Protein AF-A0A9P4GVZ2-F1 (afdb_monomer)

Mean predicted aligned error: 2.83 Å

Nearest PDB structures (foldseek):
  1qhh-assembly1_B  TM=4.709E-01  e=4.736E+00  Geobacillus stearothermophilus

Organism: NCBI:txid210430

Solvent-accessible surface area (backbone atoms only — not comparable to full-atom values): 4183 Å² total; per-residue (Å²): 137,94,79,84,84,85,84,78,82,78,92,42,23,59,56,53,19,51,52,52,52,48,54,28,57,80,65,72,39,61,93,68,68,80,80,88,88,79,77,98,50,80,46,53,61,40,19,40,55,42,35,31,55,54,35,46,76,71,75,36,93,58,73,75,123

Sequence (65 aa):
LLDFVPMRGSHTGESMAREVLKVLSDTAIKPRLLAITCDNASNNTTVTRSLETLLQSETIEWDAR

Radius of gyration: 11.34 Å; Cα contacts (8 Å, |Δi|>4): 54; chains: 1; bounding box: 27×26×29 Å

Foldseek 3Di:
DQDDDDDDDDPALLSVLVVVVVSCVVVVNLLVDDADDDDPDPRPVVNLVNNCVVCVVVVRHDDHD

Secondary structure (DSSP, 8-state):
--------S---HHHHHHHHHHHHHHTT-GGG-------S-HHHHHHHHHHHHHHHHTT------

pLDDT: mean 94.11, std 4.12, range [78.06, 97.94]

Structure (mmCIF, N/CA/C/O backbone):
data_AF-A0A9P4GVZ2-F1
#
_entry.id   AF-A0A9P4GVZ2-F1
#
loop_
_atom_site.group_PDB
_atom_site.id
_atom_site.type_symbol
_atom_site.label_atom_id
_atom_site.label_alt_id
_atom_site.label_comp_id
_atom_site.label_asym_id
_atom_site.label_entity_id
_atom_site.label_seq_id
_atom_site.pdbx_PDB_ins_code
_atom_site.Cartn_x
_atom_site.Cartn_y
_atom_site.Cartn_z
_atom_site.occupancy
_atom_site.B_iso_or_equiv
_atom_site.auth_seq_id
_atom_site.auth_comp_id
_atom_site.auth_asym_id
_atom_site.auth_atom_id
_atom_site.pdbx_PDB_model_num
ATOM 1 N N . LEU A 1 1 ? -4.937 -17.718 -0.248 1.00 86.62 1 LEU A N 1
ATOM 2 C CA . LEU A 1 1 ? -4.959 -16.883 -1.468 1.00 86.62 1 LEU A CA 1
ATOM 3 C C . LEU A 1 1 ? -6.258 -16.089 -1.448 1.00 86.62 1 LEU A C 1
ATOM 5 O O . LEU A 1 1 ? -7.281 -16.7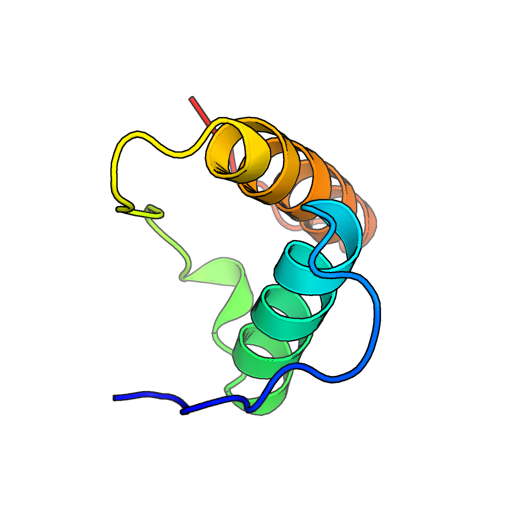20 -1.224 1.00 86.62 1 LEU A O 1
ATOM 9 N N . LEU A 1 2 ? -6.207 -14.758 -1.576 1.00 93.88 2 LEU A N 1
ATOM 10 C CA . LEU A 1 2 ? -7.412 -13.909 -1.588 1.00 93.88 2 LEU A CA 1
ATOM 11 C C . LEU A 1 2 ? -7.949 -13.704 -3.006 1.00 93.88 2 LEU A C 1
ATOM 13 O O . LEU A 1 2 ? -9.146 -13.834 -3.216 1.00 93.88 2 LEU A O 1
ATOM 17 N N . ASP A 1 3 ? -7.061 -13.434 -3.964 1.00 94.94 3 ASP A N 1
ATOM 18 C CA . ASP A 1 3 ? -7.407 -13.267 -5.376 1.00 94.94 3 ASP A CA 1
ATOM 19 C C . ASP A 1 3 ? -6.170 -13.513 -6.264 1.00 94.94 3 ASP A C 1
ATOM 21 O O . ASP A 1 3 ? -5.035 -13.501 -5.776 1.00 94.94 3 ASP A O 1
ATOM 25 N N . PHE A 1 4 ? -6.392 -13.724 -7.560 1.00 95.06 4 PHE A N 1
ATOM 26 C CA . PHE A 1 4 ? -5.380 -13.699 -8.613 1.00 95.06 4 PHE A CA 1
ATOM 27 C C . PHE A 1 4 ? -5.886 -12.817 -9.760 1.00 95.06 4 PHE A C 1
ATOM 29 O O . PHE A 1 4 ? -6.666 -13.254 -10.606 1.00 95.06 4 PHE A O 1
ATOM 36 N N . VAL A 1 5 ? -5.439 -11.561 -9.782 1.00 92.00 5 VAL A N 1
ATOM 37 C CA . VAL A 1 5 ? -5.979 -10.535 -10.683 1.00 92.00 5 VAL A CA 1
ATOM 38 C C . VAL A 1 5 ? -5.146 -10.446 -11.970 1.00 92.00 5 VAL A C 1
ATOM 40 O O . VAL A 1 5 ? -3.992 -10.010 -11.919 1.00 92.00 5 VAL A O 1
ATOM 43 N N . PRO A 1 6 ? -5.691 -10.810 -13.149 1.00 91.25 6 PRO A N 1
ATOM 44 C CA . PRO A 1 6 ? -5.004 -10.601 -14.416 1.00 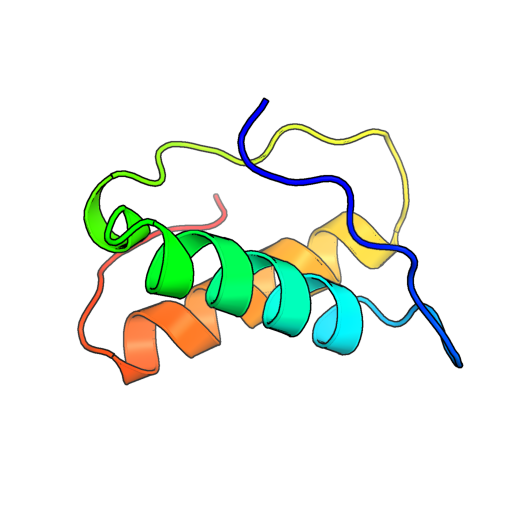91.25 6 PRO A CA 1
ATOM 45 C C . PRO A 1 6 ? -5.049 -9.119 -14.795 1.00 91.25 6 PRO A C 1
ATOM 47 O O . PRO A 1 6 ? -6.087 -8.588 -15.196 1.00 91.25 6 PRO A O 1
ATOM 50 N N . MET A 1 7 ? -3.908 -8.446 -14.706 1.00 88.06 7 MET A N 1
ATOM 51 C CA . MET A 1 7 ? -3.816 -7.039 -15.078 1.00 88.06 7 MET A CA 1
ATOM 52 C C . MET A 1 7 ? -3.869 -6.837 -16.593 1.00 88.06 7 MET A C 1
ATOM 54 O O . MET A 1 7 ? -3.186 -7.525 -17.351 1.00 88.06 7 MET A O 1
ATOM 58 N N . ARG A 1 8 ? -4.658 -5.852 -17.032 1.00 86.25 8 ARG A N 1
ATOM 59 C CA . ARG A 1 8 ? -4.775 -5.447 -18.439 1.00 86.25 8 ARG A CA 1
ATOM 60 C C . ARG A 1 8 ? -4.315 -4.000 -18.605 1.00 86.25 8 ARG A C 1
ATOM 62 O O . ARG A 1 8 ? -4.647 -3.153 -17.783 1.00 86.25 8 ARG A O 1
ATOM 69 N N . GLY A 1 9 ? -3.609 -3.708 -19.696 1.00 83.81 9 GLY A N 1
ATOM 70 C CA . GLY A 1 9 ? -3.096 -2.365 -19.984 1.00 83.81 9 GLY A CA 1
ATOM 71 C C . GLY A 1 9 ? -1.712 -2.106 -19.381 1.00 83.81 9 GLY A C 1
ATOM 72 O O . GLY A 1 9 ? -0.920 -3.030 -19.227 1.00 83.81 9 GLY A O 1
ATOM 73 N N . SER A 1 10 ? -1.399 -0.839 -19.093 1.00 82.56 10 SER A N 1
ATOM 74 C CA . SER A 1 10 ? -0.089 -0.452 -18.551 1.00 82.56 10 SER A CA 1
ATOM 75 C C . SER A 1 10 ? 0.027 -0.836 -17.075 1.00 82.56 10 SER A C 1
ATOM 77 O O . SER A 1 10 ? -0.781 -0.395 -16.260 1.00 82.56 10 SER A O 1
ATOM 79 N N . HIS A 1 11 ? 1.045 -1.625 -16.728 1.00 85.50 11 HIS A N 1
ATOM 80 C CA . HIS A 1 11 ? 1.314 -2.107 -15.367 1.00 85.50 11 HIS A CA 1
ATOM 81 C C . HIS A 1 11 ? 1.996 -1.039 -14.496 1.00 85.50 11 HIS A C 1
ATOM 83 O O . HIS A 1 11 ? 3.090 -1.241 -13.961 1.00 85.50 11 HIS A O 1
ATOM 89 N N . THR A 1 12 ? 1.369 0.133 -14.377 1.00 92.12 12 THR A N 1
ATOM 90 C CA . THR A 1 12 ? 1.875 1.202 -13.507 1.00 92.12 12 THR A CA 1
ATOM 91 C C . THR A 1 12 ? 1.615 0.863 -12.039 1.00 92.12 12 THR A C 1
ATOM 93 O O . THR A 1 12 ? 0.653 0.156 -11.719 1.00 92.12 12 THR A O 1
ATOM 96 N N . GLY A 1 13 ? 2.438 1.387 -11.128 1.00 93.56 13 GLY A N 1
ATOM 97 C CA . GLY A 1 13 ? 2.259 1.156 -9.691 1.00 93.56 13 GLY A CA 1
ATOM 98 C C . GLY A 1 13 ? 0.903 1.630 -9.166 1.00 93.56 13 GLY A C 1
ATOM 99 O O . GLY A 1 13 ? 0.299 0.963 -8.333 1.00 93.56 13 GLY A O 1
ATOM 100 N N . GLU A 1 14 ? 0.361 2.716 -9.717 1.00 95.44 14 GLU A N 1
ATOM 101 C CA . GLU A 1 14 ? -0.957 3.240 -9.349 1.00 95.44 14 GLU A CA 1
ATOM 102 C C . GLU A 1 14 ? -2.084 2.288 -9.764 1.00 95.44 14 GLU A C 1
ATOM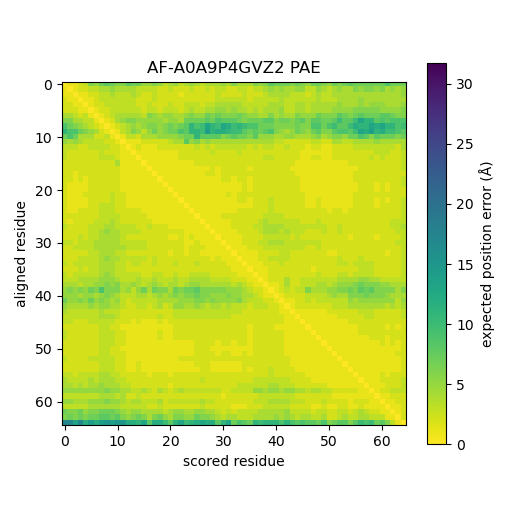 104 O O . GLU A 1 14 ? -3.066 2.131 -9.041 1.00 95.44 14 GLU A O 1
ATOM 109 N N . SER A 1 15 ? -1.965 1.654 -10.938 1.00 94.19 15 SER A N 1
ATOM 110 C CA . SER A 1 15 ? -2.953 0.669 -11.395 1.00 94.19 15 SER A CA 1
ATOM 111 C C . SER A 1 15 ? -2.933 -0.589 -10.526 1.00 94.19 15 SER A C 1
ATOM 113 O O . SER A 1 15 ? -3.989 -1.053 -10.106 1.00 94.19 15 SER A O 1
ATOM 115 N N . MET A 1 16 ? -1.741 -1.068 -10.163 1.00 95.31 16 MET A N 1
ATOM 116 C CA . MET A 1 16 ? -1.560 -2.185 -9.235 1.00 95.31 16 MET A CA 1
ATOM 117 C C . MET A 1 16 ? -2.131 -1.876 -7.846 1.00 95.31 16 MET A C 1
ATOM 119 O O . MET A 1 16 ? -2.854 -2.695 -7.286 1.00 95.31 16 MET A O 1
ATOM 123 N N . ALA A 1 17 ? -1.879 -0.679 -7.308 1.00 96.62 17 ALA A N 1
ATOM 124 C CA . ALA A 1 17 ? -2.420 -0.264 -6.014 1.00 96.62 17 ALA A CA 1
ATOM 125 C C . ALA A 1 17 ? -3.958 -0.250 -5.991 1.00 96.62 17 ALA A C 1
ATOM 127 O O . ALA A 1 17 ? -4.560 -0.650 -4.996 1.00 96.62 17 ALA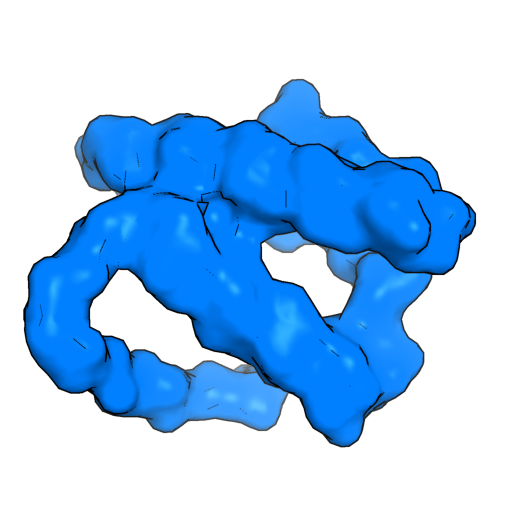 A O 1
ATOM 128 N N . ARG A 1 18 ? -4.604 0.159 -7.094 1.00 96.44 18 ARG A N 1
ATOM 129 C CA . ARG A 1 18 ? -6.071 0.119 -7.219 1.00 96.44 18 ARG A CA 1
ATOM 130 C C . ARG A 1 18 ? -6.624 -1.304 -7.200 1.00 96.44 18 ARG A C 1
ATOM 132 O O . ARG A 1 18 ? -7.626 -1.537 -6.530 1.00 96.44 18 ARG A O 1
ATOM 139 N N . GLU A 1 19 ? -5.970 -2.249 -7.874 1.00 96.38 19 GLU A N 1
ATOM 140 C CA . GLU A 1 19 ? -6.379 -3.659 -7.816 1.00 96.38 19 GLU A CA 1
ATOM 141 C C . GLU A 1 19 ? -6.208 -4.238 -6.404 1.00 96.38 19 GLU A C 1
ATOM 143 O O . GLU A 1 19 ? -7.104 -4.916 -5.905 1.00 96.38 19 GLU A O 1
ATOM 148 N N . VAL A 1 20 ? -5.118 -3.900 -5.703 1.00 96.38 20 VAL A N 1
ATOM 149 C CA . VAL A 1 20 ? -4.930 -4.300 -4.297 1.00 96.38 20 VAL A CA 1
ATOM 150 C C . VAL A 1 20 ? -6.041 -3.730 -3.410 1.00 96.38 20 VAL A C 1
ATOM 152 O O . VAL A 1 20 ? -6.675 -4.483 -2.672 1.00 96.38 20 VAL A O 1
ATOM 155 N N . LEU A 1 21 ? -6.333 -2.427 -3.504 1.00 97.50 21 LEU A N 1
ATOM 156 C CA . LEU A 1 21 ? -7.412 -1.792 -2.737 1.00 97.50 21 LEU A CA 1
ATOM 157 C C . LEU A 1 21 ? -8.770 -2.456 -3.000 1.00 97.50 21 LEU A C 1
ATOM 159 O O . LEU A 1 21 ? -9.560 -2.649 -2.070 1.00 97.50 21 LEU A O 1
ATOM 163 N N . LYS A 1 22 ? -9.035 -2.817 -4.259 1.00 97.12 22 LYS A N 1
ATOM 164 C CA . LYS A 1 22 ? -10.250 -3.524 -4.652 1.00 97.12 22 LYS A CA 1
ATOM 165 C C . LYS A 1 22 ? -10.341 -4.884 -3.963 1.00 97.12 22 LYS A C 1
ATOM 167 O O . LYS A 1 22 ? -11.343 -5.135 -3.307 1.00 97.12 22 LYS A O 1
ATOM 172 N N . VAL A 1 23 ? -9.290 -5.707 -3.997 1.00 97.44 23 VAL A N 1
ATOM 173 C CA . VAL A 1 23 ? -9.274 -7.006 -3.293 1.00 97.44 23 VAL A CA 1
ATOM 174 C C . VAL A 1 23 ? -9.488 -6.831 -1.786 1.00 97.44 23 VAL A C 1
ATOM 176 O O . VAL A 1 23 ? -10.275 -7.561 -1.181 1.00 97.44 23 VAL A O 1
ATOM 179 N N . LEU A 1 24 ? -8.837 -5.844 -1.162 1.00 97.44 24 LEU A N 1
ATOM 180 C CA . LEU A 1 24 ? -9.013 -5.563 0.268 1.00 97.44 24 LEU A CA 1
ATOM 181 C C . LEU A 1 24 ? -10.445 -5.114 0.605 1.00 97.44 24 LEU A C 1
ATOM 183 O O . LEU A 1 24 ? -10.949 -5.430 1.686 1.00 97.44 24 LEU A O 1
ATOM 187 N N . SER A 1 25 ? -11.095 -4.382 -0.305 1.00 97.06 25 SER A N 1
ATOM 188 C CA . SER A 1 25 ? -12.488 -3.941 -0.172 1.00 97.06 25 SER A CA 1
ATOM 189 C C . SER A 1 25 ? -13.462 -5.102 -0.357 1.00 97.06 25 SER A C 1
ATOM 191 O O . SER A 1 25 ? -14.307 -5.316 0.508 1.00 97.06 25 SER A O 1
ATOM 193 N N . ASP A 1 26 ? -13.289 -5.887 -1.423 1.00 97.81 26 ASP A N 1
ATOM 194 C CA . ASP A 1 26 ? -14.121 -7.046 -1.771 1.00 97.81 26 ASP A CA 1
ATOM 195 C C . ASP A 1 26 ? -14.085 -8.122 -0.667 1.00 97.81 26 ASP A C 1
ATOM 197 O O . ASP A 1 26 ? -15.055 -8.847 -0.4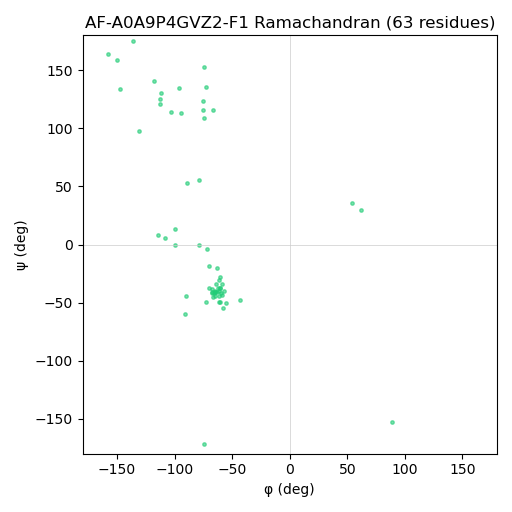57 1.00 97.81 26 ASP A O 1
ATOM 201 N N . THR A 1 27 ? -12.984 -8.193 0.087 1.00 97.19 27 THR A N 1
ATOM 202 C CA . THR A 1 27 ? -12.811 -9.120 1.219 1.00 97.19 27 THR A CA 1
ATOM 203 C C . THR A 1 27 ? -13.055 -8.487 2.595 1.00 97.19 27 THR A C 1
ATOM 205 O O . THR A 1 27 ? -12.972 -9.185 3.605 1.00 97.19 27 THR A O 1
ATOM 208 N N . ALA A 1 28 ? -13.378 -7.189 2.658 1.00 96.56 28 ALA A N 1
ATOM 209 C CA . ALA A 1 28 ? -13.594 -6.425 3.891 1.00 96.56 28 ALA A CA 1
ATOM 210 C C . ALA A 1 28 ? -12.422 -6.492 4.899 1.00 96.56 28 ALA A C 1
ATOM 212 O O . ALA A 1 28 ? -12.627 -6.497 6.115 1.00 96.56 28 ALA A O 1
ATOM 213 N N . ILE A 1 29 ? -11.178 -6.526 4.407 1.00 96.81 29 ILE A N 1
ATOM 214 C CA . ILE A 1 29 ? -9.971 -6.625 5.248 1.00 96.81 29 ILE A CA 1
ATOM 215 C C . ILE A 1 29 ? -9.058 -5.399 5.193 1.00 96.81 29 ILE A C 1
ATOM 217 O O . ILE A 1 29 ? -7.973 -5.464 5.760 1.00 96.81 29 ILE A O 1
ATOM 221 N N . LYS A 1 30 ? -9.455 -4.289 4.553 1.00 96.38 30 LYS A N 1
ATOM 222 C CA . LYS A 1 30 ? -8.623 -3.066 4.472 1.00 96.38 30 LYS A CA 1
ATOM 223 C C . LYS A 1 30 ? -7.939 -2.678 5.801 1.00 96.38 30 LYS A C 1
ATOM 225 O O . LYS A 1 30 ? -6.722 -2.524 5.783 1.00 96.38 30 LYS A O 1
ATOM 230 N N . PRO A 1 31 ? -8.631 -2.633 6.964 1.00 96.00 31 PRO A N 1
ATOM 231 C CA . PRO A 1 31 ? -8.003 -2.257 8.241 1.00 96.00 31 PRO A CA 1
ATOM 232 C C . PRO A 1 31 ? -7.057 -3.320 8.823 1.00 96.00 31 PRO A C 1
ATOM 234 O O . PRO A 1 31 ? -6.482 -3.129 9.888 1.00 96.00 31 PRO A O 1
ATOM 237 N N . ARG A 1 32 ? -6.956 -4.487 8.178 1.00 95.69 32 ARG A N 1
ATOM 238 C CA . ARG A 1 32 ? -6.155 -5.642 8.606 1.00 95.69 32 ARG A CA 1
ATOM 239 C C . ARG A 1 32 ? -4.921 -5.848 7.725 1.00 95.69 32 ARG A C 1
ATOM 241 O O . ARG A 1 32 ? -4.236 -6.858 7.889 1.00 95.69 32 ARG A O 1
ATOM 248 N N . LEU A 1 33 ? -4.654 -4.942 6.781 1.00 96.00 33 LEU A N 1
ATOM 249 C CA . LEU A 1 33 ? -3.422 -4.960 6.002 1.00 96.00 33 LEU A CA 1
ATOM 250 C C . LEU A 1 33 ? -2.245 -4.648 6.933 1.00 96.00 33 LEU A C 1
ATOM 252 O O . LEU A 1 33 ? -2.169 -3.563 7.496 1.00 96.00 33 LEU A O 1
ATOM 256 N N . LEU A 1 34 ? -1.338 -5.611 7.099 1.00 95.06 34 LEU A N 1
ATOM 257 C CA . LEU A 1 34 ? -0.148 -5.440 7.932 1.00 95.06 34 LEU A CA 1
ATOM 258 C C . LEU A 1 34 ? 1.029 -4.917 7.106 1.00 95.06 34 LEU A C 1
ATOM 260 O O . LEU A 1 34 ? 1.556 -3.850 7.383 1.00 95.06 34 LEU A O 1
ATOM 264 N N . ALA A 1 35 ? 1.426 -5.667 6.081 1.00 95.00 35 ALA A N 1
ATOM 265 C CA . ALA A 1 35 ? 2.584 -5.358 5.255 1.00 95.00 35 ALA A CA 1
ATOM 266 C C . ALA A 1 35 ? 2.386 -5.873 3.826 1.00 95.00 35 ALA A C 1
ATOM 268 O O . ALA A 1 35 ? 1.602 -6.796 3.588 1.00 95.00 35 ALA A O 1
ATOM 269 N N . ILE A 1 36 ? 3.141 -5.295 2.892 1.00 93.81 36 ILE A N 1
ATOM 270 C CA . ILE A 1 36 ? 3.275 -5.777 1.517 1.00 93.81 36 ILE A CA 1
ATOM 271 C C . ILE A 1 36 ? 4.704 -6.276 1.328 1.00 93.81 36 ILE A C 1
ATOM 273 O O . ILE A 1 36 ? 5.662 -5.541 1.548 1.00 93.81 36 ILE A O 1
ATOM 277 N N . THR A 1 37 ? 4.843 -7.526 0.897 1.00 94.19 37 THR A N 1
ATOM 278 C CA . THR A 1 37 ? 6.133 -8.132 0.557 1.00 94.19 37 THR A CA 1
ATOM 279 C C . THR A 1 37 ? 6.180 -8.401 -0.939 1.00 94.19 37 THR A C 1
ATOM 281 O O . THR A 1 37 ? 5.357 -9.167 -1.443 1.00 94.19 37 THR A O 1
ATOM 284 N N . CYS A 1 38 ? 7.148 -7.806 -1.630 1.00 92.00 38 CYS A N 1
ATOM 285 C CA . CYS A 1 38 ? 7.336 -7.953 -3.071 1.00 92.00 38 CYS A CA 1
ATOM 286 C C . CYS A 1 38 ? 8.822 -8.159 -3.407 1.00 92.00 38 CYS A C 1
ATOM 288 O O . CYS A 1 38 ? 9.687 -8.111 -2.533 1.00 92.00 38 CYS A O 1
ATOM 290 N N . ASP A 1 39 ? 9.114 -8.402 -4.681 1.00 93.75 39 ASP A N 1
ATOM 291 C CA . ASP A 1 39 ? 10.470 -8.469 -5.223 1.00 93.75 39 ASP A CA 1
ATOM 292 C C . ASP A 1 39 ? 11.126 -7.074 -5.359 1.00 93.75 39 ASP A C 1
ATOM 294 O O . ASP A 1 39 ? 10.608 -6.058 -4.891 1.00 93.75 39 ASP A O 1
ATOM 298 N N . ASN A 1 40 ? 12.297 -7.003 -6.000 1.00 91.75 40 ASN A N 1
ATOM 299 C CA . ASN A 1 40 ? 13.028 -5.751 -6.223 1.00 91.75 40 ASN A CA 1
ATOM 300 C C . ASN A 1 40 ? 12.616 -5.056 -7.539 1.00 91.75 40 ASN A C 1
ATOM 302 O O . ASN A 1 40 ? 13.461 -4.762 -8.387 1.00 91.75 40 ASN A O 1
ATOM 306 N N . ALA A 1 41 ? 11.315 -4.832 -7.734 1.00 91.44 41 ALA A N 1
ATOM 307 C CA . ALA A 1 41 ? 10.785 -4.076 -8.866 1.00 91.44 41 ALA A CA 1
ATOM 308 C C . ALA A 1 41 ? 10.542 -2.604 -8.483 1.00 91.44 41 ALA A C 1
ATOM 310 O O . ALA A 1 41 ? 9.973 -2.300 -7.433 1.00 91.44 41 ALA A O 1
ATOM 311 N N . SER A 1 42 ? 10.948 -1.662 -9.341 1.00 87.69 42 SER A N 1
ATOM 312 C CA . SER A 1 42 ? 10.884 -0.213 -9.05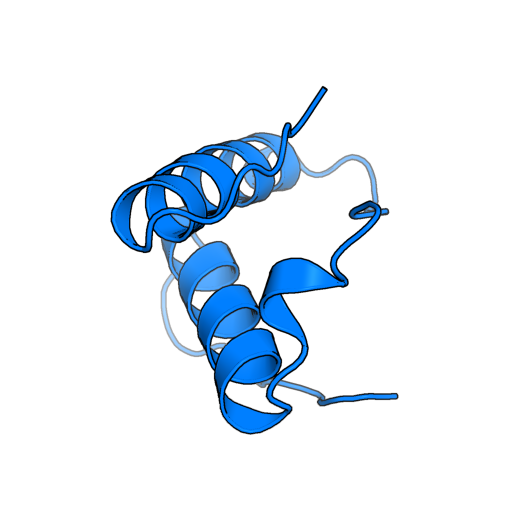6 1.00 87.69 42 SER A CA 1
ATOM 313 C C . SER A 1 42 ? 9.460 0.301 -8.823 1.00 87.69 42 SER A C 1
ATOM 315 O O . SER A 1 42 ? 9.227 1.223 -8.042 1.00 87.69 42 SER A O 1
ATOM 317 N N . ASN A 1 43 ? 8.495 -0.333 -9.473 1.00 90.94 43 ASN A N 1
ATOM 318 C CA . ASN A 1 43 ? 7.074 -0.067 -9.372 1.00 90.94 43 ASN A CA 1
ATOM 319 C C . ASN A 1 43 ? 6.478 -0.481 -8.013 1.00 90.94 43 ASN A C 1
ATOM 321 O O . ASN A 1 43 ? 5.453 0.090 -7.644 1.00 90.94 43 ASN A O 1
ATOM 325 N N . ASN A 1 44 ? 7.127 -1.347 -7.222 1.00 93.50 44 ASN A N 1
ATOM 326 C CA . ASN A 1 44 ? 6.657 -1.715 -5.877 1.00 93.50 44 ASN A CA 1
ATOM 327 C C . ASN A 1 44 ? 6.623 -0.504 -4.930 1.00 93.50 44 ASN A C 1
ATOM 329 O O . ASN A 1 44 ? 5.662 -0.337 -4.184 1.00 93.50 44 ASN A O 1
ATOM 333 N N . THR A 1 45 ? 7.600 0.402 -5.033 1.00 93.94 45 THR A N 1
ATOM 334 C CA . THR A 1 45 ? 7.605 1.673 -4.284 1.00 93.94 45 THR A CA 1
ATOM 335 C C . THR A 1 45 ? 6.403 2.550 -4.639 1.00 93.94 45 THR A C 1
ATOM 337 O O . THR A 1 45 ? 5.808 3.193 -3.777 1.00 93.94 45 THR A O 1
ATOM 340 N N . THR A 1 46 ? 6.027 2.590 -5.919 1.00 95.88 46 THR A N 1
ATOM 341 C CA . THR A 1 46 ? 4.848 3.341 -6.368 1.00 95.88 46 THR A CA 1
ATOM 342 C C . THR A 1 46 ? 3.557 2.678 -5.892 1.00 95.88 46 THR A C 1
ATOM 344 O O . THR A 1 46 ? 2.629 3.392 -5.512 1.00 95.88 46 THR A O 1
ATOM 347 N N . VAL A 1 47 ? 3.495 1.339 -5.866 1.00 96.25 47 VAL A N 1
ATOM 348 C CA . VAL A 1 47 ? 2.343 0.588 -5.340 1.00 96.25 47 VAL A CA 1
ATOM 349 C C . VAL A 1 47 ? 2.080 0.954 -3.887 1.00 96.25 47 VAL A C 1
ATOM 351 O O . VAL A 1 47 ? 0.967 1.365 -3.567 1.00 96.25 47 VAL A O 1
ATOM 354 N N . THR A 1 48 ? 3.085 0.841 -3.018 1.00 96.31 48 THR A N 1
ATOM 355 C CA . THR A 1 48 ? 2.894 1.053 -1.577 1.00 96.31 48 THR A CA 1
ATOM 356 C C . THR A 1 48 ? 2.512 2.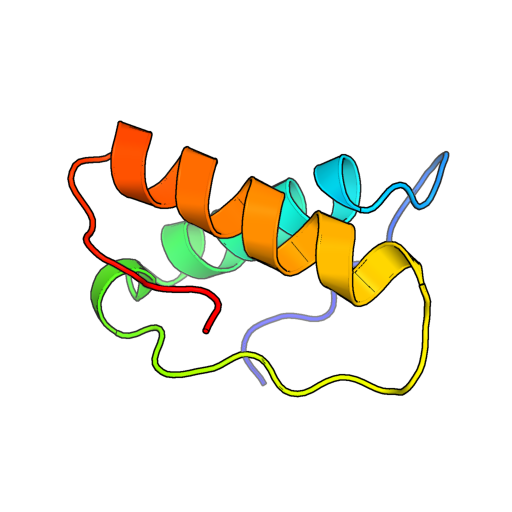499 -1.264 1.00 96.31 48 THR A C 1
ATOM 358 O O . THR A 1 48 ? 1.527 2.719 -0.568 1.00 96.31 48 THR A O 1
ATOM 361 N N . ARG A 1 49 ? 3.178 3.492 -1.869 1.00 96.38 49 ARG A N 1
ATOM 362 C CA . ARG A 1 49 ? 2.830 4.919 -1.689 1.00 96.38 49 ARG A CA 1
ATOM 363 C C . ARG A 1 49 ? 1.432 5.271 -2.197 1.00 96.38 49 ARG A C 1
ATOM 365 O O . ARG A 1 49 ? 0.708 6.046 -1.570 1.00 96.38 49 ARG A O 1
ATOM 372 N N . SER A 1 50 ? 1.048 4.716 -3.347 1.00 97.12 50 SER A N 1
ATOM 373 C CA . SER A 1 50 ? -0.291 4.939 -3.904 1.00 97.12 50 SER A CA 1
ATOM 374 C C . SER A 1 50 ? -1.358 4.297 -3.024 1.00 97.12 50 SER A C 1
ATOM 376 O O . SER A 1 50 ? -2.397 4.904 -2.785 1.00 97.12 50 SER A O 1
ATOM 378 N N . LEU A 1 51 ? -1.098 3.088 -2.520 1.00 97.88 51 LEU A N 1
ATOM 379 C CA . LEU A 1 51 ? -2.016 2.382 -1.634 1.00 97.88 51 LEU A CA 1
ATOM 380 C C . LEU A 1 51 ? -2.179 3.095 -0.289 1.00 97.88 51 LEU A C 1
ATOM 382 O O . LEU A 1 51 ? -3.306 3.235 0.171 1.00 97.88 51 LEU A O 1
ATOM 386 N N . GLU A 1 52 ? -1.090 3.595 0.299 1.00 97.75 52 GLU A N 1
ATOM 387 C CA . GLU A 1 52 ? -1.124 4.428 1.506 1.00 97.75 52 GLU A CA 1
ATOM 388 C C . GLU A 1 52 ? -2.037 5.645 1.310 1.00 97.75 52 GLU A C 1
ATOM 390 O O . GLU A 1 52 ? -2.964 5.855 2.089 1.00 97.75 52 GLU A O 1
ATOM 395 N N . THR A 1 53 ? -1.851 6.391 0.216 1.00 97.75 53 THR A N 1
ATOM 396 C CA . THR A 1 53 ? -2.687 7.564 -0.102 1.00 97.75 53 THR A CA 1
ATOM 397 C C . THR A 1 53 ? -4.167 7.184 -0.240 1.00 97.75 53 THR A C 1
ATOM 399 O O . THR A 1 53 ? -5.051 7.892 0.245 1.00 97.75 53 THR A O 1
ATOM 402 N N . LEU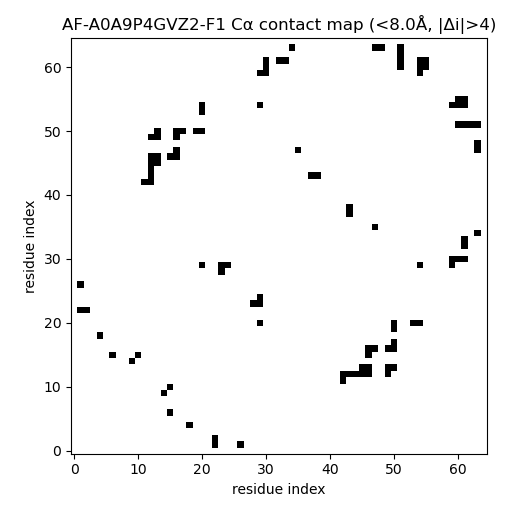 A 1 54 ? -4.452 6.052 -0.892 1.00 97.94 54 LEU A N 1
ATOM 403 C CA . LEU A 1 54 ? -5.815 5.555 -1.079 1.00 97.94 54 LEU A CA 1
ATOM 404 C C . LEU A 1 54 ? -6.467 5.146 0.251 1.00 97.94 54 LEU A C 1
ATOM 406 O O . LEU A 1 54 ? -7.602 5.537 0.512 1.00 97.94 54 LEU A O 1
ATOM 410 N N . LEU A 1 55 ? -5.758 4.412 1.110 1.00 97.69 55 LEU A N 1
ATOM 411 C CA . LEU A 1 55 ? -6.260 3.998 2.425 1.00 97.69 55 LEU A CA 1
ATOM 412 C C . LEU A 1 55 ? -6.486 5.204 3.347 1.00 97.69 55 LEU A C 1
ATOM 414 O O . LEU A 1 55 ? -7.536 5.29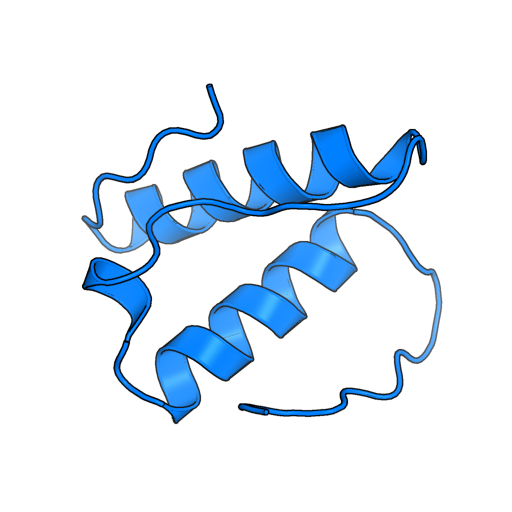7 3.983 1.00 97.69 55 LEU A O 1
ATOM 418 N N . GLN A 1 56 ? -5.573 6.180 3.339 1.00 96.69 56 GLN A N 1
ATOM 419 C CA . GLN A 1 56 ? -5.731 7.432 4.085 1.00 96.69 56 GLN A CA 1
ATOM 420 C C . GLN A 1 56 ? -6.973 8.213 3.633 1.00 96.69 56 GLN A C 1
ATOM 422 O O . GLN A 1 56 ? -7.688 8.761 4.473 1.00 96.69 56 GLN A O 1
ATOM 427 N N . SER A 1 57 ? -7.294 8.211 2.331 1.00 97.12 57 SER A N 1
ATOM 428 C CA . SER A 1 57 ? -8.524 8.838 1.820 1.00 97.12 57 SER A CA 1
ATOM 429 C C . SER A 1 57 ? -9.814 8.186 2.342 1.00 97.12 57 SER A C 1
ATOM 431 O O . SER A 1 57 ? -10.860 8.831 2.378 1.00 97.12 57 SER A O 1
ATOM 433 N N . GLU A 1 58 ? -9.732 6.939 2.814 1.00 96.69 58 GLU A N 1
ATOM 434 C CA . GLU A 1 58 ? -10.823 6.203 3.457 1.00 96.69 58 GLU A CA 1
ATOM 435 C C . GLU A 1 58 ? -10.728 6.209 4.995 1.00 96.69 58 GLU A C 1
ATOM 437 O O . GLU A 1 58 ? -11.441 5.462 5.664 1.00 96.69 58 GLU A O 1
ATOM 442 N N . THR A 1 59 ? -9.882 7.069 5.580 1.00 96.81 59 THR A N 1
ATOM 443 C CA . THR A 1 59 ? -9.630 7.141 7.037 1.00 96.81 59 THR A CA 1
ATOM 444 C C . THR A 1 59 ? -9.045 5.838 7.609 1.00 96.81 59 THR A C 1
ATOM 446 O O . THR A 1 59 ? -9.268 5.490 8.767 1.00 96.81 59 THR A O 1
ATOM 449 N N . ILE A 1 60 ? -8.293 5.091 6.797 1.00 96.69 60 ILE A N 1
ATOM 450 C CA . ILE A 1 60 ? -7.563 3.898 7.229 1.00 96.69 60 ILE A CA 1
ATOM 451 C C . ILE A 1 60 ? -6.089 4.263 7.359 1.00 96.69 60 ILE A C 1
ATOM 453 O O . ILE A 1 60 ? -5.416 4.562 6.373 1.00 96.69 60 ILE A O 1
ATOM 457 N N . GLU A 1 61 ? -5.590 4.228 8.590 1.00 95.38 61 GLU A N 1
ATOM 458 C CA . GLU A 1 61 ? -4.174 4.429 8.867 1.00 95.38 61 GLU A CA 1
ATOM 459 C C . GLU A 1 61 ? -3.391 3.170 8.489 1.00 95.38 61 GLU A C 1
ATOM 461 O O . GLU A 1 61 ? -3.573 2.096 9.063 1.00 95.38 61 GLU A O 1
ATOM 466 N N . TRP A 1 62 ? -2.518 3.313 7.499 1.00 96.88 62 TRP A N 1
ATOM 467 C CA . TRP A 1 62 ? -1.550 2.304 7.097 1.00 96.88 62 TRP A CA 1
ATOM 468 C C . TRP A 1 62 ? -0.301 3.022 6.591 1.00 96.88 62 TRP A C 1
ATOM 470 O O . TRP A 1 62 ? -0.421 3.987 5.837 1.00 96.88 62 TRP A O 1
ATOM 480 N N . ASP A 1 63 ? 0.875 2.577 7.026 1.00 93.94 63 ASP A N 1
ATOM 481 C CA . ASP A 1 63 ? 2.163 3.185 6.686 1.00 93.94 63 ASP A CA 1
ATOM 482 C C . ASP A 1 63 ? 2.951 2.225 5.785 1.00 93.94 63 ASP A C 1
ATOM 484 O O . ASP A 1 63 ? 3.076 1.038 6.087 1.00 93.94 63 ASP A O 1
ATOM 488 N N . ALA A 1 64 ? 3.465 2.744 4.668 1.00 89.44 64 ALA A N 1
ATOM 489 C CA . ALA A 1 64 ? 4.273 1.999 3.708 1.00 89.44 64 ALA A CA 1
ATOM 490 C C . ALA A 1 64 ? 5.746 1.803 4.139 1.00 89.44 64 ALA A C 1
ATOM 492 O O . ALA A 1 64 ? 6.519 1.239 3.357 1.00 89.44 64 ALA A O 1
ATOM 493 N N . ARG A 1 65 ? 6.143 2.322 5.311 1.00 78.06 65 ARG A N 1
ATOM 494 C CA . ARG A 1 65 ? 7.506 2.272 5.871 1.00 78.06 65 ARG A CA 1
ATOM 495 C C . ARG A 1 65 ? 8.010 0.877 6.230 1.00 78.06 65 ARG A C 1
ATOM 497 O O . ARG A 1 65 ? 7.235 0.056 6.765 1.00 78.06 65 ARG A O 1
#